Protein AF-S2EMD2-F1 (afdb_monomer_lite)

Foldseek 3Di:
DVCVVVVWDDDLFWTADPVGDIQGDDPFKGWWKDKLNHTDSDCPPPDDDQPIQIDTDIGNDDPVRVVVVSVVSVPDDRDDD

pLDDT: mean 90.82, std 5.91, range [65.44, 97.38]

Radius of gyration: 13.12 Å; chains: 1; bounding box: 32×25×30 Å

Secondary structure (DSSP, 8-state):
-GGGTTT-EE-SSEEE-TTS-EEE--SS-EEEEEETTEEES--TT--PPTT--EEEEEE---HHHHHHHHHHHHHSPP---

Structure (m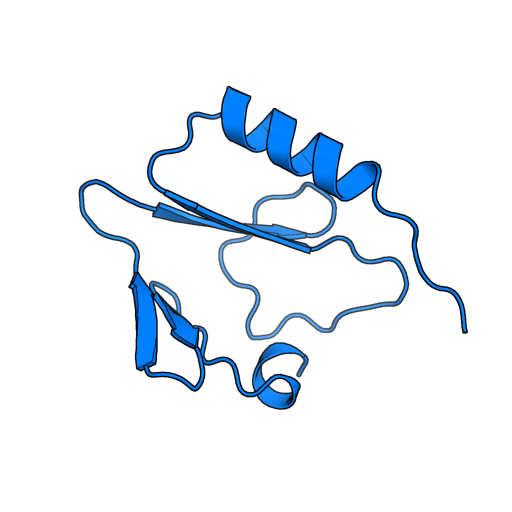mCIF, N/CA/C/O backbone):
data_AF-S2EMD2-F1
#
_entry.id   AF-S2EMD2-F1
#
loop_
_atom_site.group_PDB
_atom_site.id
_atom_site.type_symbol
_atom_site.label_atom_id
_atom_site.label_alt_id
_atom_site.label_comp_id
_atom_site.label_asym_id
_atom_site.label_entity_id
_atom_site.label_seq_id
_atom_site.pdbx_PDB_ins_code
_atom_site.Cartn_x
_atom_site.Cartn_y
_atom_site.Cartn_z
_atom_site.occupancy
_atom_site.B_iso_or_equiv
_atom_site.auth_seq_id
_atom_site.auth_comp_id
_atom_site.auth_asym_id
_atom_site.auth_atom_id
_atom_site.pdbx_PDB_model_num
ATOM 1 N N . TYR A 1 1 ? -12.475 -12.508 1.879 1.00 66.19 1 TYR A N 1
ATOM 2 C CA . TYR A 1 1 ? -12.469 -11.442 2.893 1.00 66.19 1 TYR A CA 1
ATOM 3 C C . TYR A 1 1 ? -12.038 -10.127 2.241 1.00 66.19 1 TYR A C 1
ATOM 5 O O . TYR A 1 1 ? -11.751 -10.165 1.046 1.00 66.19 1 TYR A O 1
ATOM 13 N N . LEU A 1 2 ? -12.199 -8.995 2.946 1.00 81.94 2 LEU A N 1
ATOM 14 C CA . LEU A 1 2 ? -12.334 -7.592 2.484 1.00 81.94 2 LEU A CA 1
ATOM 15 C C . LEU A 1 2 ? -12.307 -7.330 0.963 1.00 81.94 2 LEU A C 1
ATOM 17 O O . LEU A 1 2 ? -13.334 -6.969 0.394 1.00 81.94 2 LEU A O 1
ATOM 21 N N . PHE A 1 3 ? -11.170 -7.522 0.292 1.00 83.38 3 PHE A N 1
ATOM 22 C CA . PHE A 1 3 ? -10.985 -7.231 -1.137 1.00 83.38 3 PHE A CA 1
ATOM 23 C C . PHE A 1 3 ? -11.979 -7.957 -2.042 1.00 83.38 3 PHE A C 1
ATOM 25 O O . PHE A 1 3 ? -12.560 -7.344 -2.934 1.00 83.38 3 PHE A O 1
ATOM 32 N N . LYS A 1 4 ? -12.298 -9.221 -1.741 1.00 82.06 4 LYS A N 1
ATOM 33 C CA . LYS A 1 4 ? -13.347 -9.959 -2.463 1.00 82.06 4 LYS A CA 1
ATOM 34 C C . LYS A 1 4 ? -14.729 -9.317 -2.283 1.00 82.06 4 LYS A C 1
ATOM 36 O O . LYS A 1 4 ? -15.520 -9.305 -3.221 1.00 82.06 4 LYS A O 1
ATOM 41 N N . THR A 1 5 ? -15.015 -8.767 -1.101 1.00 84.44 5 THR A N 1
ATOM 42 C CA . THR A 1 5 ? -16.270 -8.053 -0.799 1.00 84.44 5 THR A CA 1
ATOM 43 C C . THR A 1 5 ? -16.335 -6.712 -1.530 1.00 84.44 5 THR A C 1
ATOM 45 O O . THR A 1 5 ? -17.378 -6.363 -2.075 1.00 84.44 5 THR A O 1
ATOM 48 N N . LEU A 1 6 ? -15.207 -6.003 -1.617 1.00 84.75 6 LEU A N 1
ATOM 49 C CA . LEU A 1 6 ? -15.042 -4.784 -2.418 1.00 84.75 6 LEU A CA 1
ATOM 50 C C . LEU A 1 6 ? -14.958 -5.068 -3.929 1.00 84.75 6 LEU A C 1
ATOM 52 O O . LEU A 1 6 ? -14.884 -4.144 -4.735 1.00 84.75 6 LEU A O 1
ATOM 56 N N . LYS A 1 7 ? -14.990 -6.352 -4.306 1.00 86.94 7 LYS A N 1
ATOM 57 C CA . LYS A 1 7 ? -14.831 -6.869 -5.666 1.00 86.94 7 LYS A CA 1
ATOM 58 C C . LYS A 1 7 ? -13.533 -6.417 -6.355 1.00 86.94 7 LYS A C 1
ATOM 60 O O . LYS A 1 7 ? -13.486 -6.247 -7.574 1.00 86.94 7 LYS A O 1
ATOM 65 N N . LEU A 1 8 ? -12.489 -6.242 -5.559 1.00 88.31 8 LEU A N 1
ATOM 66 C CA . LEU A 1 8 ? -11.124 -5.976 -5.986 1.00 88.31 8 LEU A CA 1
ATOM 67 C C . LEU A 1 8 ? -10.395 -7.312 -6.115 1.00 88.31 8 LEU A C 1
ATOM 69 O O . LEU A 1 8 ? -10.560 -8.198 -5.271 1.00 88.31 8 LEU A O 1
ATOM 73 N N . THR A 1 9 ? -9.611 -7.465 -7.178 1.00 88.75 9 THR A N 1
ATOM 74 C CA . THR A 1 9 ? -8.756 -8.644 -7.354 1.00 88.75 9 THR A CA 1
ATOM 75 C C . THR A 1 9 ? -7.341 -8.262 -6.962 1.00 88.75 9 THR A C 1
ATOM 77 O O . THR A 1 9 ? -6.822 -7.257 -7.436 1.00 88.75 9 THR A O 1
ATOM 80 N N . VAL A 1 10 ? -6.738 -9.044 -6.075 1.00 87.50 10 VAL A N 1
ATOM 81 C CA . VAL A 1 10 ? -5.362 -8.850 -5.617 1.00 87.50 10 VAL A CA 1
ATOM 82 C C . VAL A 1 10 ? -4.627 -10.163 -5.832 1.00 87.50 10 VAL A C 1
ATOM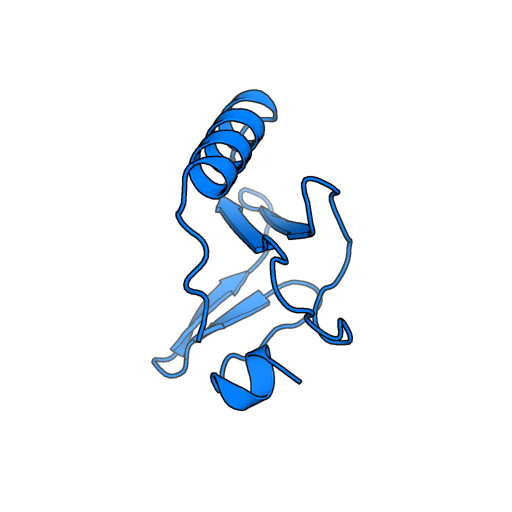 84 O O . VAL A 1 10 ? -5.175 -11.223 -5.517 1.00 87.50 10 VAL A O 1
ATOM 87 N N . ASP A 1 11 ? -3.416 -10.094 -6.369 1.00 85.06 11 ASP A N 1
ATOM 88 C CA . ASP A 1 11 ? -2.447 -11.188 -6.388 1.00 85.06 11 ASP A CA 1
ATOM 89 C C . ASP A 1 11 ? -1.069 -10.712 -5.895 1.00 85.06 11 ASP A C 1
ATOM 91 O O . ASP A 1 11 ? -0.943 -9.606 -5.371 1.00 85.06 11 ASP A O 1
ATOM 95 N N . ASP A 1 12 ? -0.049 -11.567 -5.989 1.00 77.94 12 ASP A N 1
ATOM 96 C CA . ASP A 1 12 ? 1.313 -11.279 -5.521 1.00 77.94 12 ASP A CA 1
ATOM 97 C C . ASP A 1 12 ? 2.006 -10.144 -6.293 1.00 77.94 12 ASP A C 1
ATOM 99 O O . ASP A 1 12 ? 3.070 -9.680 -5.884 1.00 77.94 12 ASP A O 1
ATOM 103 N N . LYS A 1 13 ? 1.425 -9.691 -7.408 1.00 83.75 13 LYS A N 1
ATOM 104 C CA . LYS A 1 13 ? 2.003 -8.665 -8.277 1.00 83.75 13 LYS A CA 1
ATOM 105 C C . LYS A 1 13 ? 1.043 -7.537 -8.596 1.00 83.75 13 LYS A C 1
ATOM 107 O O . LYS A 1 13 ? 1.518 -6.437 -8.841 1.00 83.75 13 LYS A O 1
ATOM 112 N N . CYS A 1 14 ? -0.257 -7.791 -8.629 1.00 91.88 14 CYS A N 1
ATOM 113 C CA . CYS A 1 14 ? -1.249 -6.920 -9.230 1.00 91.88 14 CYS A CA 1
ATOM 114 C C . CYS A 1 14 ? -2.398 -6.593 -8.277 1.00 91.88 14 CYS A C 1
ATOM 116 O O . CYS A 1 14 ? -2.985 -7.464 -7.633 1.00 91.88 14 CYS A O 1
ATOM 118 N N . PHE A 1 15 ? -2.790 -5.322 -8.285 1.00 92.31 15 PHE A N 1
ATOM 119 C CA . PHE A 1 15 ? -4.033 -4.830 -7.709 1.00 92.31 15 PHE A CA 1
ATOM 120 C C . PHE A 1 15 ? -4.969 -4.384 -8.836 1.00 92.31 15 PHE A C 1
ATOM 122 O O . PHE A 1 15 ? -4.660 -3.447 -9.573 1.00 92.31 15 PHE A O 1
ATOM 129 N N . VAL A 1 16 ? -6.104 -5.064 -8.997 1.00 92.62 16 VAL A N 1
ATOM 130 C CA . VAL A 1 16 ? -7.006 -4.909 -10.145 1.00 92.62 16 VAL A CA 1
ATOM 131 C C . VAL A 1 16 ? -8.390 -4.448 -9.697 1.00 92.62 16 VAL A C 1
ATOM 133 O O . VAL A 1 16 ? -9.069 -5.088 -8.886 1.00 92.62 16 VAL A O 1
ATOM 136 N N . PHE A 1 17 ? -8.822 -3.332 -10.274 1.00 90.44 17 PHE A N 1
ATOM 137 C CA . PHE A 1 17 ? -10.133 -2.739 -10.068 1.00 90.44 17 PHE A CA 1
ATOM 138 C C . PHE A 1 17 ? -11.188 -3.355 -10.994 1.00 90.44 17 PHE A C 1
ATOM 140 O O . PHE A 1 17 ? -10.900 -3.881 -12.067 1.00 90.44 17 PHE A O 1
ATOM 147 N N . GLN A 1 18 ? -12.452 -3.230 -10.585 1.00 89.50 18 GLN A N 1
ATOM 148 C CA . GLN A 1 18 ? -13.632 -3.664 -11.348 1.00 89.50 18 GLN A CA 1
ATOM 149 C C . GLN A 1 18 ? -13.701 -3.076 -12.766 1.00 89.50 18 GLN A C 1
ATOM 151 O O . GLN A 1 18 ? -14.277 -3.687 -13.661 1.00 89.50 18 GLN A O 1
ATOM 156 N N . ASP A 1 19 ? -13.153 -1.874 -12.950 1.00 90.94 19 ASP A N 1
ATOM 157 C CA . ASP A 1 19 ? -13.151 -1.129 -14.210 1.00 90.94 19 ASP A CA 1
ATOM 158 C C . ASP A 1 19 ? -12.026 -1.560 -15.171 1.00 90.94 19 ASP A C 1
ATOM 160 O O . ASP A 1 19 ? -11.885 -0.987 -16.249 1.00 90.94 19 ASP A O 1
ATOM 164 N N . GLY A 1 20 ? -11.237 -2.572 -14.796 1.00 87.12 20 GLY A N 1
ATOM 165 C CA . GLY A 1 20 ? -10.136 -3.102 -15.594 1.00 87.12 20 GLY A CA 1
ATOM 166 C C . GLY A 1 20 ? -8.807 -2.377 -15.392 1.00 87.12 20 GLY A C 1
ATOM 167 O O . GLY A 1 20 ? -7.805 -2.800 -15.969 1.00 87.12 20 GLY A O 1
ATOM 168 N N . ARG A 1 21 ? -8.746 -1.321 -14.566 1.00 92.62 21 ARG A N 1
ATOM 169 C CA . ARG A 1 21 ? -7.458 -0.734 -14.178 1.00 92.62 21 ARG A CA 1
ATOM 170 C C . ARG A 1 21 ? -6.688 -1.722 -13.315 1.00 92.62 21 ARG A C 1
ATOM 172 O O . ARG A 1 21 ? -7.222 -2.261 -12.347 1.00 92.62 21 ARG A O 1
ATOM 179 N N . GLN A 1 22 ? -5.424 -1.917 -13.657 1.00 92.69 22 GLN A N 1
ATOM 180 C CA . GLN A 1 22 ? -4.519 -2.807 -12.947 1.00 92.69 22 GLN A CA 1
ATOM 181 C C . GLN A 1 22 ? -3.229 -2.075 -12.600 1.00 92.69 22 GLN A C 1
ATOM 183 O O . GLN A 1 22 ? -2.695 -1.313 -13.406 1.00 92.69 22 GLN A O 1
ATOM 188 N N . PHE A 1 23 ? -2.740 -2.336 -11.399 1.00 93.81 23 PHE A N 1
ATOM 189 C CA . PHE A 1 23 ? -1.522 -1.767 -10.851 1.00 93.81 23 PHE A CA 1
ATOM 190 C C . PHE A 1 23 ? -0.608 -2.933 -10.494 1.00 93.81 23 PHE A C 1
ATOM 192 O O . PHE A 1 23 ? -0.848 -3.614 -9.500 1.00 93.81 23 PHE A O 1
ATOM 199 N N . CYS A 1 24 ? 0.358 -3.220 -11.367 1.00 93.88 24 CYS A N 1
ATOM 200 C CA . CYS A 1 24 ? 1.174 -4.427 -11.305 1.00 93.88 24 CYS A CA 1
ATOM 201 C C . CYS A 1 24 ? 2.654 -4.096 -11.140 1.00 93.88 24 CYS A C 1
ATOM 203 O O . CYS A 1 24 ? 3.190 -3.322 -11.938 1.00 93.88 24 CYS A O 1
ATOM 205 N N . THR A 1 25 ? 3.315 -4.723 -10.166 1.00 93.44 25 THR A N 1
ATOM 206 C CA . THR A 1 25 ? 4.766 -4.627 -9.979 1.00 93.44 25 THR A CA 1
ATOM 207 C C . THR A 1 25 ? 5.498 -4.982 -11.274 1.00 93.44 25 THR A C 1
ATOM 209 O O . THR A 1 25 ? 5.235 -6.022 -11.887 1.00 93.44 25 THR A O 1
ATOM 212 N N . ASN A 1 26 ? 6.423 -4.120 -11.681 1.00 93.06 26 ASN A N 1
ATOM 213 C CA . ASN A 1 26 ? 7.274 -4.261 -12.858 1.00 93.06 26 ASN A CA 1
ATOM 214 C C . ASN A 1 26 ? 8.694 -3.743 -12.547 1.00 93.06 26 ASN A C 1
ATOM 216 O O . ASN A 1 26 ? 9.073 -3.674 -11.382 1.00 93.06 26 ASN A O 1
ATOM 220 N N . GLU A 1 27 ? 9.500 -3.461 -13.574 1.00 93.00 27 GLU A N 1
ATOM 221 C CA . GLU A 1 27 ? 10.894 -3.020 -13.402 1.00 93.00 27 GLU A CA 1
ATOM 222 C C . GLU A 1 27 ? 11.009 -1.637 -12.744 1.00 93.00 27 GLU A C 1
ATOM 224 O O . GLU A 1 27 ? 11.934 -1.416 -11.965 1.00 93.00 27 GLU A O 1
ATOM 229 N N . ASP A 1 28 ? 10.053 -0.744 -13.006 1.00 93.31 28 ASP A N 1
ATOM 230 C CA . ASP A 1 28 ? 10.091 0.652 -12.560 1.00 93.31 28 ASP A CA 1
ATOM 231 C C . ASP A 1 28 ? 9.172 0.921 -11.358 1.00 93.31 28 ASP A C 1
ATOM 233 O O . ASP A 1 28 ? 9.379 1.878 -10.615 1.00 93.31 28 ASP A O 1
ATOM 237 N N . TYR A 1 29 ? 8.144 0.091 -11.163 1.00 94.00 29 TYR A N 1
ATOM 238 C CA . TYR A 1 29 ? 7.087 0.316 -10.178 1.00 94.00 29 TYR A CA 1
ATOM 239 C C . TYR A 1 29 ? 6.852 -0.909 -9.300 1.00 94.00 29 TYR A C 1
ATOM 241 O O . TYR A 1 29 ? 6.804 -2.040 -9.782 1.00 94.00 29 TYR A O 1
ATOM 249 N N . SER A 1 30 ? 6.625 -0.673 -8.011 1.00 93.31 30 SER A N 1
ATOM 250 C CA . SER A 1 30 ? 6.366 -1.704 -7.011 1.00 93.31 30 SER A CA 1
ATOM 251 C C . SER A 1 30 ? 5.001 -1.525 -6.361 1.00 93.31 30 SER A C 1
ATOM 253 O O . SER A 1 30 ? 4.611 -0.417 -6.001 1.00 93.31 30 SER A O 1
ATOM 255 N N . LEU A 1 31 ? 4.275 -2.632 -6.210 1.00 94.19 31 LEU A N 1
ATOM 256 C CA . LEU A 1 31 ? 3.098 -2.731 -5.359 1.00 94.19 31 LEU A CA 1
ATOM 257 C C . LEU A 1 31 ? 3.545 -3.164 -3.959 1.00 94.19 31 LEU A C 1
ATOM 259 O O . LEU A 1 31 ? 4.158 -4.222 -3.804 1.00 94.19 31 LEU A O 1
ATOM 263 N N . ARG A 1 32 ? 3.250 -2.346 -2.947 1.00 94.12 32 ARG A N 1
ATOM 264 C CA . ARG A 1 32 ? 3.650 -2.564 -1.551 1.00 94.12 32 ARG A CA 1
ATOM 265 C C . ARG A 1 32 ? 2.441 -2.472 -0.634 1.00 94.12 32 ARG A C 1
ATOM 267 O O . ARG A 1 32 ? 1.543 -1.654 -0.848 1.00 94.12 32 ARG A O 1
ATOM 274 N N . PHE A 1 33 ? 2.435 -3.299 0.404 1.00 94.06 33 PHE A N 1
ATOM 275 C CA . PHE A 1 33 ? 1.319 -3.409 1.332 1.00 94.06 33 PHE A CA 1
ATOM 276 C C . PHE A 1 33 ? 1.783 -3.194 2.761 1.00 94.06 33 PHE A C 1
ATOM 278 O O . PHE A 1 33 ? 2.794 -3.760 3.172 1.00 94.06 33 PHE A O 1
ATOM 285 N N . PHE A 1 34 ? 1.006 -2.439 3.530 1.00 95.62 34 PHE A N 1
ATOM 286 C CA . PHE A 1 34 ? 1.273 -2.213 4.942 1.00 95.62 34 PHE A CA 1
ATOM 287 C C . PHE A 1 34 ? 0.002 -2.400 5.755 1.00 95.62 34 PHE A C 1
ATOM 289 O O . PHE A 1 34 ? -1.066 -1.925 5.363 1.00 95.62 34 PHE A O 1
ATOM 296 N N . ILE A 1 35 ? 0.138 -3.074 6.891 1.00 94.88 35 ILE A N 1
ATOM 297 C CA . ILE A 1 35 ? -0.914 -3.246 7.890 1.00 94.88 35 ILE A CA 1
ATOM 298 C C . ILE A 1 35 ? -0.362 -2.688 9.195 1.00 94.88 35 I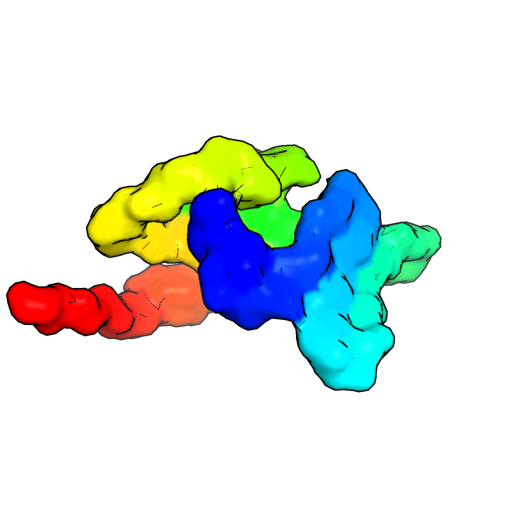LE A C 1
ATOM 300 O O . ILE A 1 35 ? 0.647 -3.192 9.688 1.00 94.88 35 ILE A O 1
ATOM 304 N N . ASN A 1 36 ? -1.006 -1.657 9.743 1.00 94.75 36 ASN A N 1
ATOM 305 C CA . ASN A 1 36 ? -0.581 -0.990 10.977 1.00 94.75 36 ASN A CA 1
ATOM 306 C C . ASN A 1 36 ? 0.929 -0.647 10.941 1.00 94.75 36 ASN A C 1
ATOM 308 O O . ASN A 1 36 ? 1.701 -1.076 11.797 1.00 94.75 36 ASN A O 1
ATOM 312 N N . ASP A 1 37 ? 1.340 0.048 9.873 1.00 95.19 37 ASP A N 1
ATOM 313 C CA . ASP A 1 37 ? 2.712 0.477 9.539 1.00 95.19 37 ASP A CA 1
ATOM 314 C C . ASP A 1 37 ? 3.739 -0.623 9.244 1.00 95.19 37 ASP A C 1
ATOM 316 O O . ASP A 1 37 ? 4.886 -0.330 8.896 1.00 95.19 37 ASP A O 1
ATOM 320 N N . GLN A 1 38 ? 3.349 -1.895 9.317 1.00 95.50 38 GLN A N 1
ATOM 321 C CA . GLN A 1 38 ? 4.237 -3.013 9.012 1.00 95.50 38 GLN A CA 1
ATOM 322 C C . GLN A 1 38 ? 4.078 -3.458 7.566 1.00 95.50 38 GLN A C 1
ATOM 324 O O . GLN A 1 38 ? 2.981 -3.818 7.139 1.00 95.50 38 GLN A O 1
ATOM 329 N N . GLU A 1 39 ? 5.185 -3.473 6.822 1.00 95.38 39 GLU A N 1
ATOM 330 C CA . GLU A 1 39 ? 5.201 -3.999 5.459 1.00 95.38 39 GLU A CA 1
ATOM 331 C C . GLU A 1 39 ? 4.942 -5.509 5.460 1.00 95.38 39 GLU A C 1
ATOM 333 O O . GLU A 1 39 ? 5.604 -6.277 6.164 1.00 95.38 39 GLU A O 1
ATOM 338 N N . VAL A 1 40 ? 3.995 -5.941 4.634 1.00 93.88 40 VAL A N 1
ATOM 339 C CA . VAL A 1 40 ? 3.635 -7.347 4.455 1.00 93.88 40 VAL A CA 1
ATOM 340 C C . VAL A 1 40 ? 3.752 -7.734 2.989 1.00 93.88 40 VAL A C 1
ATOM 342 O O . VAL A 1 40 ? 3.585 -6.921 2.084 1.00 93.88 40 VAL A O 1
ATOM 345 N N . LYS A 1 41 ? 4.038 -9.013 2.738 1.00 90.69 41 LYS A N 1
ATOM 346 C CA . LYS A 1 41 ? 4.174 -9.530 1.368 1.00 90.69 41 LYS A CA 1
ATOM 347 C C . LYS A 1 41 ? 2.834 -9.716 0.662 1.00 90.69 41 LYS A C 1
ATOM 349 O O . LYS A 1 41 ? 2.796 -9.752 -0.560 1.00 90.69 41 LYS A O 1
ATOM 354 N N . ASP A 1 42 ? 1.768 -9.915 1.429 1.00 89.12 42 ASP A N 1
ATOM 355 C CA . ASP A 1 42 ? 0.449 -10.268 0.922 1.00 89.12 42 ASP A CA 1
ATOM 356 C C . ASP A 1 42 ? -0.628 -9.841 1.927 1.00 89.12 42 ASP A C 1
ATOM 358 O O . ASP A 1 42 ? -0.404 -9.874 3.137 1.00 89.12 42 ASP A O 1
ATOM 362 N N . ILE A 1 43 ? -1.795 -9.461 1.414 1.00 89.25 43 ILE A N 1
ATOM 363 C CA . ILE A 1 43 ? -2.971 -9.024 2.178 1.00 89.25 43 ILE A CA 1
ATOM 364 C C . ILE A 1 43 ? -4.235 -9.823 1.835 1.00 89.25 43 ILE A C 1
ATOM 366 O O . ILE A 1 43 ? -5.292 -9.579 2.417 1.00 89.25 43 ILE A O 1
ATOM 370 N N . ARG A 1 44 ? -4.165 -10.766 0.885 1.00 87.81 44 ARG A N 1
ATOM 371 C CA . ARG A 1 44 ? -5.329 -11.504 0.357 1.00 87.81 44 ARG A CA 1
ATOM 372 C C . ARG A 1 44 ? -6.067 -12.297 1.427 1.00 87.81 44 ARG A C 1
ATOM 374 O O . ARG A 1 44 ? -7.300 -12.299 1.447 1.00 87.81 44 ARG A O 1
ATOM 381 N N . ASP A 1 45 ? -5.299 -12.928 2.306 1.00 85.50 45 ASP A N 1
ATOM 382 C CA . ASP A 1 45 ? -5.802 -13.793 3.373 1.00 85.50 45 ASP A CA 1
ATOM 383 C C . ASP A 1 45 ? -5.894 -13.073 4.724 1.00 85.50 45 ASP A C 1
ATOM 385 O O . ASP A 1 45 ? -6.241 -13.689 5.730 1.00 85.50 45 ASP A O 1
ATOM 389 N N . TYR A 1 46 ? -5.607 -11.768 4.762 1.00 88.25 46 TYR A N 1
ATOM 390 C CA . TYR A 1 46 ? -5.696 -10.992 5.990 1.00 88.25 46 TYR A CA 1
ATOM 391 C C . TYR A 1 46 ? -7.161 -10.785 6.405 1.00 88.25 46 TYR A C 1
ATOM 393 O O . TYR A 1 46 ? -7.997 -10.308 5.627 1.00 88.25 46 TYR A O 1
ATOM 401 N N . GLU A 1 47 ? -7.474 -11.140 7.649 1.00 89.81 47 GLU A N 1
ATOM 402 C CA . GLU A 1 47 ? -8.763 -10.857 8.272 1.00 89.81 47 GLU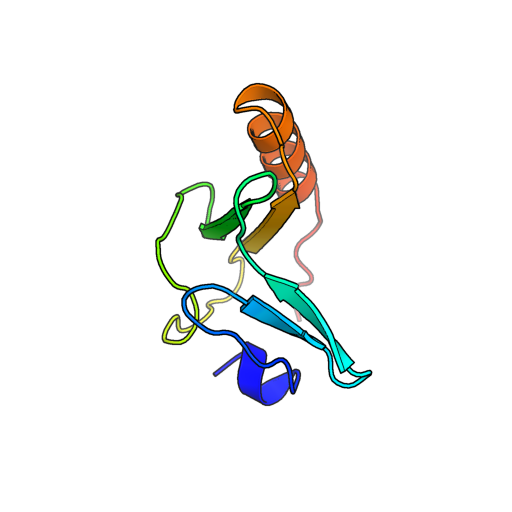 A CA 1
ATOM 403 C C . GLU A 1 47 ? -8.704 -9.484 8.947 1.00 89.81 47 GLU A C 1
ATOM 405 O O . GLU A 1 47 ? -8.082 -9.316 9.991 1.00 89.81 47 GLU A O 1
ATOM 410 N N . THR A 1 48 ? -9.342 -8.491 8.325 1.00 87.69 48 THR A N 1
ATOM 411 C CA . THR A 1 48 ? -9.349 -7.114 8.829 1.00 87.69 48 THR A CA 1
ATOM 412 C C . THR A 1 48 ? -10.146 -6.988 10.116 1.00 87.69 48 THR A C 1
ATOM 414 O O . THR A 1 48 ? -11.311 -7.396 10.159 1.00 87.69 48 THR A O 1
ATOM 417 N N . MET A 1 49 ? -9.555 -6.343 11.112 1.00 89.31 49 MET A N 1
ATOM 418 C CA . MET A 1 49 ? -10.192 -6.012 12.378 1.00 89.31 49 MET A CA 1
ATOM 419 C C . MET A 1 49 ? -10.618 -4.543 12.426 1.00 89.31 49 MET A C 1
ATOM 421 O O . MET A 1 49 ? -10.184 -3.713 11.625 1.00 89.31 49 MET A O 1
ATOM 425 N N . ASP A 1 50 ? -11.487 -4.214 13.384 1.00 88.75 50 ASP A N 1
ATOM 426 C CA . ASP A 1 50 ? -11.791 -2.816 13.678 1.00 88.75 50 ASP A CA 1
ATOM 427 C C . ASP A 1 50 ? -10.501 -2.059 14.022 1.00 88.75 50 ASP A C 1
ATOM 429 O O . ASP A 1 50 ? -9.620 -2.599 14.693 1.00 88.75 50 ASP A O 1
ATOM 433 N N . LYS A 1 51 ? -10.418 -0.805 13.571 1.00 90.12 51 LYS A N 1
ATOM 434 C CA . LYS A 1 51 ? -9.266 0.099 13.747 1.00 90.12 51 LYS A CA 1
ATOM 435 C C . LYS A 1 51 ? -7.999 -0.241 12.958 1.00 90.12 51 LYS A C 1
ATOM 437 O O . LYS A 1 51 ? -7.035 0.514 13.070 1.00 90.12 51 LYS A O 1
ATOM 442 N N . ASP A 1 52 ? -8.000 -1.286 12.131 1.00 92.25 52 ASP A N 1
ATOM 443 C CA . ASP A 1 52 ? -6.863 -1.560 11.252 1.00 92.25 52 ASP A CA 1
ATOM 444 C C . ASP A 1 52 ? -6.631 -0.432 10.244 1.00 92.25 52 ASP A C 1
ATOM 446 O O . ASP A 1 52 ? -7.556 0.064 9.591 1.00 92.25 52 ASP A O 1
ATOM 450 N N . ARG A 1 53 ? -5.357 -0.078 10.068 1.00 93.81 53 ARG A N 1
ATOM 451 C CA . ARG A 1 53 ? -4.888 0.844 9.035 1.00 93.81 53 ARG A CA 1
ATOM 452 C C . ARG A 1 53 ? -4.182 0.054 7.946 1.00 93.81 53 ARG A C 1
ATOM 454 O O . ARG A 1 53 ? -3.214 -0.653 8.215 1.00 93.81 53 ARG A O 1
ATOM 461 N N . ILE A 1 54 ? -4.668 0.177 6.713 1.00 92.69 54 ILE A N 1
ATOM 462 C CA . ILE A 1 54 ? -4.105 -0.517 5.552 1.00 92.69 54 ILE A CA 1
ATOM 463 C C . ILE A 1 54 ? -3.649 0.521 4.531 1.00 92.69 54 ILE A C 1
ATOM 465 O O . ILE A 1 54 ? -4.459 1.321 4.061 1.00 92.69 54 ILE A O 1
ATOM 469 N N . LEU A 1 55 ? -2.369 0.474 4.162 1.00 95.12 55 LEU A N 1
ATOM 470 C CA . LEU A 1 55 ? -1.814 1.225 3.036 1.00 95.12 55 LEU A CA 1
ATOM 471 C C . LEU A 1 55 ? -1.516 0.258 1.888 1.00 95.12 55 LEU A C 1
ATOM 473 O O . LEU A 1 55 ? -0.835 -0.752 2.067 1.00 95.12 55 LEU A O 1
ATOM 477 N N . ILE A 1 56 ? -2.004 0.602 0.699 1.00 93.38 56 ILE A N 1
ATOM 478 C CA . ILE A 1 56 ? -1.635 -0.040 -0.564 1.00 93.38 56 ILE A CA 1
ATOM 479 C C . ILE A 1 56 ? -0.974 1.041 -1.411 1.00 93.38 56 ILE A C 1
ATOM 481 O O . ILE A 1 56 ? -1.650 1.970 -1.853 1.00 93.38 56 ILE A O 1
ATOM 485 N N . ALA A 1 57 ? 0.338 0.937 -1.590 1.00 94.88 57 ALA A N 1
ATOM 486 C CA . ALA A 1 57 ? 1.129 1.879 -2.372 1.00 94.88 57 ALA A CA 1
ATOM 487 C C . ALA A 1 57 ? 1.528 1.229 -3.700 1.00 94.88 57 ALA A C 1
ATOM 489 O O . ALA A 1 57 ? 1.925 0.063 -3.723 1.00 94.88 57 ALA A O 1
ATOM 490 N N . TYR A 1 58 ? 1.396 1.970 -4.798 1.00 94.50 58 TYR A N 1
ATOM 491 C CA . TYR A 1 58 ? 1.834 1.529 -6.115 1.00 94.50 58 TYR A CA 1
ATOM 492 C C . TYR A 1 58 ? 2.579 2.655 -6.817 1.00 94.50 58 TYR A C 1
ATOM 494 O O . TYR A 1 58 ? 1.970 3.654 -7.210 1.00 94.50 58 TYR A O 1
ATOM 502 N N . GLY A 1 59 ? 3.866 2.431 -7.049 1.00 94.56 59 GLY A N 1
ATOM 503 C CA . GLY A 1 59 ? 4.726 3.435 -7.638 1.00 94.56 59 GLY A CA 1
ATOM 504 C C . GLY A 1 59 ? 6.207 3.132 -7.433 1.00 94.56 59 GLY A C 1
ATOM 505 O O . GLY A 1 59 ? 6.611 2.003 -7.142 1.00 94.56 59 GLY A O 1
ATOM 506 N N . ALA A 1 60 ? 7.016 4.161 -7.663 1.00 95.12 60 ALA A N 1
ATOM 507 C CA . ALA A 1 60 ? 8.463 4.144 -7.477 1.00 95.12 60 ALA A CA 1
ATOM 508 C C . ALA A 1 60 ? 8.853 4.876 -6.180 1.00 95.12 60 ALA A C 1
ATOM 510 O O . ALA A 1 60 ? 9.911 5.502 -6.123 1.00 95.12 60 ALA A O 1
ATOM 511 N N . GLU A 1 61 ? 7.968 4.861 -5.177 1.00 94.88 61 GLU A N 1
ATOM 512 C CA . GLU A 1 61 ? 8.118 5.665 -3.970 1.00 94.88 61 GLU A CA 1
ATOM 513 C C . GLU A 1 61 ? 9.402 5.312 -3.216 1.00 94.88 61 GLU A C 1
ATOM 515 O O . GLU A 1 61 ? 9.710 4.138 -2.963 1.00 94.88 61 GLU A O 1
ATOM 520 N N . THR A 1 62 ? 10.136 6.341 -2.796 1.00 95.19 62 THR A N 1
ATOM 521 C CA . THR A 1 62 ? 11.285 6.157 -1.911 1.00 95.19 62 THR A CA 1
ATOM 522 C C . THR A 1 62 ? 10.822 5.755 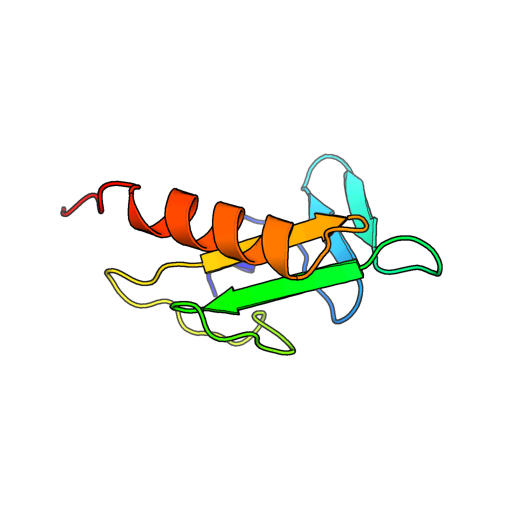-0.506 1.00 95.19 62 THR A C 1
ATOM 524 O O . THR A 1 62 ? 9.656 5.941 -0.136 1.00 95.19 62 THR A O 1
ATOM 527 N N . PRO A 1 63 ? 11.718 5.209 0.336 1.00 94.06 63 PRO A N 1
ATOM 528 C CA . PRO A 1 63 ? 11.389 4.936 1.732 1.00 94.06 63 PRO A CA 1
ATOM 529 C C . PRO A 1 63 ? 10.813 6.153 2.472 1.00 94.06 63 PRO A C 1
ATOM 531 O O . PRO A 1 63 ? 9.890 5.990 3.264 1.00 94.06 63 PRO A O 1
ATOM 534 N N . GLU A 1 64 ? 11.314 7.360 2.205 1.00 96.38 64 GLU A N 1
ATOM 535 C CA . GLU A 1 64 ? 10.825 8.604 2.807 1.00 96.38 64 GLU A CA 1
ATOM 536 C C . GLU A 1 64 ? 9.389 8.928 2.378 1.00 96.38 64 GLU A C 1
ATOM 538 O O . GLU A 1 64 ? 8.555 9.249 3.223 1.00 96.38 64 GLU A O 1
ATOM 543 N N . GLU A 1 65 ? 9.076 8.780 1.089 1.00 97.19 65 GLU A N 1
ATOM 544 C CA . GLU A 1 65 ? 7.728 9.014 0.559 1.00 97.19 65 GLU A CA 1
ATOM 545 C C . GLU A 1 65 ? 6.714 8.022 1.148 1.00 97.19 65 GLU A C 1
ATOM 547 O O . GLU A 1 65 ? 5.614 8.413 1.543 1.00 97.19 65 GLU A O 1
ATOM 552 N N . ILE A 1 66 ? 7.103 6.752 1.312 1.00 97.38 66 ILE A N 1
ATOM 553 C CA . ILE A 1 66 ? 6.280 5.747 2.000 1.00 97.38 66 ILE A CA 1
ATOM 554 C C . ILE A 1 66 ? 6.009 6.144 3.455 1.00 97.38 66 ILE A C 1
ATOM 556 O O . ILE A 1 66 ? 4.878 6.012 3.921 1.00 97.38 66 ILE A O 1
ATOM 560 N N . GLN A 1 67 ? 7.009 6.654 4.179 1.00 96.56 67 GLN A N 1
ATOM 561 C CA . GLN A 1 67 ? 6.809 7.108 5.561 1.00 96.56 67 GLN A CA 1
ATOM 562 C C . GLN A 1 67 ? 5.805 8.262 5.645 1.00 96.56 67 GLN A C 1
ATOM 564 O O . GLN A 1 67 ? 5.008 8.321 6.582 1.00 96.56 67 GLN A O 1
ATOM 569 N N . ASP A 1 68 ? 5.801 9.167 4.670 1.00 97.12 68 ASP A N 1
ATOM 570 C CA . ASP A 1 68 ? 4.830 10.258 4.629 1.00 97.12 68 ASP A CA 1
ATOM 571 C C . ASP A 1 68 ? 3.417 9.778 4.268 1.00 97.12 68 ASP A C 1
ATOM 573 O O . ASP A 1 68 ? 2.440 10.331 4.780 1.00 97.12 68 ASP A O 1
ATOM 577 N N . LEU A 1 69 ? 3.281 8.722 3.460 1.00 97.25 69 LEU A N 1
ATOM 578 C CA . LEU A 1 69 ? 1.993 8.057 3.229 1.00 97.25 69 LEU A CA 1
ATOM 579 C C . LEU A 1 69 ? 1.467 7.366 4.493 1.00 97.25 69 LEU A C 1
ATOM 581 O O . LEU A 1 69 ? 0.288 7.511 4.809 1.00 97.25 69 LEU A O 1
ATOM 585 N N . LEU A 1 70 ? 2.322 6.665 5.243 1.00 97.12 70 LEU A N 1
ATOM 586 C CA . LEU A 1 70 ? 1.934 6.018 6.504 1.00 97.12 70 LEU A CA 1
ATOM 587 C C . LEU A 1 70 ? 1.421 7.046 7.523 1.00 97.12 70 LEU A C 1
ATOM 589 O O . LEU A 1 70 ? 0.305 6.916 8.023 1.00 97.12 70 LEU A O 1
ATOM 593 N N . LYS A 1 71 ? 2.142 8.162 7.706 1.00 96.69 71 LYS A N 1
ATOM 594 C CA . LYS A 1 71 ? 1.677 9.278 8.554 1.00 96.69 71 LYS A CA 1
ATOM 595 C C . LYS A 1 71 ? 0.324 9.826 8.106 1.00 96.69 71 LYS A C 1
ATOM 597 O O . LYS A 1 71 ? -0.518 10.150 8.940 1.00 96.69 71 LYS A O 1
ATOM 602 N N . GLN A 1 72 ? 0.105 9.971 6.796 1.00 96.00 72 GLN A N 1
ATOM 603 C CA . GLN A 1 72 ? -1.187 10.424 6.279 1.00 96.00 72 GLN A CA 1
ATOM 604 C C . GLN A 1 72 ? -2.300 9.446 6.645 1.00 96.00 72 GLN A C 1
ATOM 606 O O . GLN A 1 72 ? -3.355 9.886 7.107 1.00 96.00 72 GLN A O 1
ATOM 611 N N . VAL A 1 73 ? -2.063 8.141 6.484 1.00 94.88 73 VAL A N 1
ATOM 612 C CA . VAL A 1 73 ? -3.016 7.105 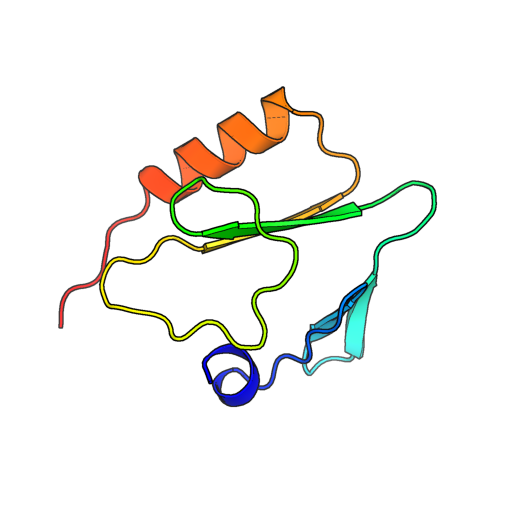6.889 1.00 94.88 73 VAL A CA 1
ATOM 613 C C . VAL A 1 73 ? -3.313 7.214 8.381 1.00 94.88 73 VAL A C 1
ATOM 615 O O . VAL A 1 73 ? -4.488 7.194 8.732 1.00 94.88 73 VAL A O 1
ATOM 618 N N . ASP A 1 74 ? -2.318 7.434 9.243 1.00 93.00 74 ASP A N 1
ATOM 619 C CA . ASP A 1 74 ? -2.504 7.604 10.693 1.00 93.00 74 ASP A CA 1
ATOM 620 C C . ASP A 1 74 ? -3.392 8.784 11.083 1.00 93.00 74 ASP A C 1
ATOM 622 O O . ASP A 1 74 ? -4.138 8.716 12.065 1.00 93.00 74 ASP A O 1
ATOM 626 N N . THR A 1 75 ? -3.359 9.867 10.307 1.00 93.88 75 THR A N 1
ATOM 627 C CA . THR A 1 75 ? -4.210 11.035 10.576 1.00 93.88 75 THR A CA 1
ATOM 628 C C . THR A 1 75 ? -5.683 10.811 10.235 1.00 93.88 75 THR A C 1
ATOM 630 O O . THR A 1 75 ? -6.533 11.598 10.658 1.00 93.88 75 THR A O 1
ATOM 633 N N . GLN A 1 76 ? -6.016 9.749 9.491 1.00 92.00 76 GLN A N 1
ATOM 634 C CA . GLN A 1 76 ? -7.397 9.492 9.094 1.00 92.00 76 GLN A CA 1
ATOM 635 C C . GLN A 1 76 ? -8.241 9.066 10.306 1.00 92.00 76 GLN A C 1
ATOM 637 O O . GLN A 1 76 ? -7.810 8.195 11.076 1.00 92.00 76 GLN A O 1
ATOM 642 N N . PRO A 1 77 ? -9.439 9.654 10.488 1.00 90.75 77 PRO A N 1
ATOM 643 C CA . PRO A 1 77 ? -10.332 9.289 11.576 1.00 90.75 77 PRO A CA 1
ATOM 644 C C . PRO A 1 77 ? -10.894 7.885 11.353 1.00 90.75 77 PRO A C 1
ATOM 646 O O . PRO A 1 77 ? -11.276 7.521 10.240 1.00 90.75 77 PRO A O 1
ATOM 649 N N . ILE A 1 78 ? -10.997 7.115 12.432 1.00 88.44 78 ILE A N 1
ATOM 650 C CA . ILE A 1 78 ? -11.668 5.818 12.406 1.00 88.44 78 ILE A CA 1
ATOM 651 C C . ILE A 1 78 ? -13.157 6.063 12.636 1.00 88.44 78 ILE A C 1
ATOM 653 O O . ILE A 1 78 ? -13.541 6.727 13.599 1.00 88.44 78 ILE A O 1
ATOM 657 N N . ILE A 1 79 ? -13.995 5.557 11.733 1.00 83.88 79 ILE A N 1
ATOM 658 C CA . ILE A 1 79 ? -15.448 5.682 11.852 1.00 83.88 79 ILE A CA 1
ATOM 659 C C . ILE A 1 79 ? -15.944 4.547 12.748 1.00 83.88 79 ILE A C 1
ATOM 661 O O . ILE A 1 79 ? -16.089 3.412 12.297 1.00 83.88 79 ILE A O 1
ATOM 665 N N . GLU A 1 80 ? -16.204 4.866 14.013 1.00 79.31 80 GLU A N 1
ATOM 666 C CA . GLU A 1 80 ? -16.873 3.955 14.944 1.00 79.31 80 GLU A CA 1
ATOM 667 C C . GLU A 1 80 ? -18.383 3.919 14.621 1.00 79.31 80 GLU A C 1
ATOM 669 O O . GLU A 1 80 ? -18.982 4.951 14.299 1.00 79.31 80 GLU A O 1
ATOM 674 N N . LYS A 1 81 ? -18.980 2.721 14.624 1.00 65.44 81 LYS A N 1
ATOM 675 C CA . LYS A 1 81 ? -20.415 2.507 14.364 1.00 65.44 81 LYS A CA 1
ATOM 676 C C . LYS A 1 81 ? -21.251 2.577 15.631 1.00 65.44 81 LYS A C 1
ATOM 678 O O . LYS A 1 81 ? -20.779 2.068 16.669 1.00 65.44 81 LYS A O 1
#

Organism: NCBI:txid859192

Sequence (81 aa):
YLFKTLKLTVDDKCFVFQDGRQFCTNEDYSLRFFINDQEVKDIRDYETMDKDRILIAYGAETPEEIQDLLKQVDTQPIIEK